Protein AF-A0A918E0P1-F1 (afdb_monomer_lite)

Organism: NCBI:txid1544741

Foldseek 3Di:
DDDDDDDPPPPPPPCPPDPVCPDPLDDPDDFDFDDFPDWDADPVRQWIWTDDPGGDTDIDGRPVLVVLVVVCVVVVAFDDPVRCCVRPVPDDDDGSD

Sequence (97 aa):
MAELWLSRTKRAPCNCGDLVSNQPLGAPLTTPGGAILSPAFSPDGNTVYAAGEHLPLQKYNISPERVAADLCKRIGGALSRDDWHAYISEAPYRRTC

Radius of gyration: 20.74 Å; chains: 1; bounding box: 69×23×51 Å

Secondary structure (DSSP, 8-state):
----------------------S-SS-----SSS---EEEE-TTSSEEEEEETTEEEEEEE--HHHHHHHHHHHHSSPPPHHHHHHH-TTS------

Structure (mmCIF, N/CA/C/O backbone):
data_AF-A0A918E0P1-F1
#
_entry.id   AF-A0A918E0P1-F1
#
loop_
_atom_site.group_PDB
_atom_site.id
_atom_site.type_symbol
_atom_site.label_atom_id
_atom_site.label_alt_id
_atom_site.label_comp_id
_atom_site.label_asym_id
_atom_site.label_entity_id
_atom_site.label_seq_id
_atom_site.pdbx_PDB_ins_code
_atom_site.Cartn_x
_atom_site.Cartn_y
_atom_site.Cartn_z
_atom_site.occupancy
_atom_site.B_iso_or_equiv
_atom_site.auth_seq_id
_atom_site.auth_comp_id
_atom_site.auth_asym_id
_atom_site.auth_atom_id
_atom_site.pdbx_PDB_model_num
ATOM 1 N N . MET A 1 1 ? 51.433 -6.609 34.430 1.00 35.00 1 MET A N 1
ATOM 2 C CA . MET A 1 1 ? 50.800 -5.287 34.608 1.00 35.00 1 MET A CA 1
ATOM 3 C C . MET A 1 1 ? 49.652 -5.187 33.611 1.00 35.00 1 MET A C 1
ATOM 5 O O . MET A 1 1 ? 49.945 -5.228 32.427 1.00 35.00 1 MET A O 1
ATOM 9 N N . ALA A 1 2 ? 48.417 -5.189 34.148 1.00 31.55 2 ALA A N 1
ATOM 10 C CA . ALA A 1 2 ? 47.074 -4.869 33.607 1.00 31.55 2 ALA A CA 1
ATOM 11 C C . ALA A 1 2 ? 46.733 -5.265 32.146 1.00 31.55 2 ALA A C 1
ATOM 13 O O . ALA A 1 2 ? 47.356 -4.766 31.221 1.00 31.55 2 ALA A O 1
ATOM 14 N N . GLU A 1 3 ? 45.847 -6.218 31.822 1.00 33.88 3 GLU A N 1
ATOM 15 C CA . GLU A 1 3 ? 44.402 -6.418 32.110 1.00 33.88 3 GLU A CA 1
ATOM 16 C C . GLU A 1 3 ? 43.402 -5.478 31.388 1.00 33.88 3 GLU A C 1
ATOM 18 O O . GLU A 1 3 ? 43.419 -4.273 31.602 1.00 33.88 3 GLU A O 1
ATOM 23 N N . LEU A 1 4 ? 42.465 -6.129 30.660 1.00 34.34 4 LEU A N 1
ATOM 24 C CA . LEU A 1 4 ? 41.040 -5.794 30.411 1.00 34.34 4 LEU A CA 1
ATOM 25 C C . LEU A 1 4 ? 40.759 -4.591 29.472 1.00 34.34 4 LEU A C 1
ATOM 27 O O . LEU A 1 4 ? 41.237 -3.490 29.683 1.00 34.34 4 LEU A O 1
ATOM 31 N N . TRP A 1 5 ? 40.006 -4.720 28.369 1.00 39.12 5 TRP A N 1
ATOM 32 C CA . TRP A 1 5 ? 38.604 -5.151 28.315 1.00 39.12 5 TRP A CA 1
ATOM 33 C C . TRP A 1 5 ? 38.232 -5.933 27.042 1.00 39.12 5 TRP A C 1
ATOM 35 O O . TRP A 1 5 ? 38.320 -5.445 25.918 1.00 39.12 5 TRP A O 1
ATOM 45 N N . LEU A 1 6 ? 37.684 -7.129 27.261 1.00 41.38 6 LEU A N 1
ATOM 46 C CA . LEU A 1 6 ? 36.751 -7.804 26.364 1.00 41.38 6 LEU A CA 1
ATOM 47 C C . LEU A 1 6 ? 35.444 -6.999 26.294 1.00 41.38 6 LEU A C 1
ATOM 49 O O . LEU A 1 6 ? 34.732 -6.920 27.292 1.00 41.38 6 LEU A O 1
ATOM 53 N N . SER A 1 7 ? 35.057 -6.512 25.116 1.00 36.19 7 SER A N 1
ATOM 54 C CA . SER A 1 7 ? 33.641 -6.276 24.817 1.00 36.19 7 SER A CA 1
ATOM 55 C C . SER A 1 7 ? 33.196 -7.293 23.778 1.00 36.19 7 SER A C 1
ATOM 57 O O . SER A 1 7 ? 33.348 -7.121 22.570 1.00 36.19 7 SER A O 1
ATOM 59 N N . ARG A 1 8 ? 32.674 -8.413 24.285 1.00 46.50 8 ARG A N 1
ATOM 60 C CA . ARG A 1 8 ? 31.817 -9.320 23.526 1.00 46.50 8 ARG A CA 1
ATOM 61 C C . ARG A 1 8 ? 30.577 -8.530 23.107 1.00 46.50 8 ARG A C 1
ATOM 63 O O . ARG A 1 8 ? 29.619 -8.459 23.874 1.00 46.50 8 ARG A O 1
ATOM 70 N N . THR A 1 9 ? 30.535 -8.000 21.891 1.00 47.97 9 THR A N 1
ATOM 71 C CA . THR A 1 9 ? 29.245 -7.703 21.266 1.00 47.97 9 THR A CA 1
ATOM 72 C C . THR A 1 9 ? 28.610 -9.044 20.918 1.00 47.97 9 THR A C 1
ATOM 74 O O . THR A 1 9 ? 28.874 -9.656 19.884 1.00 47.97 9 THR A O 1
ATOM 77 N N . LYS A 1 10 ? 27.820 -9.570 21.864 1.00 44.62 10 LYS A N 1
ATOM 78 C CA . LYS A 1 10 ? 26.906 -10.680 21.607 1.00 44.62 10 LYS A CA 1
ATOM 79 C C . LYS A 1 10 ? 26.119 -10.307 20.353 1.00 44.62 10 LYS A C 1
ATOM 81 O O . LYS A 1 10 ? 25.334 -9.364 20.384 1.00 44.62 10 LYS A O 1
ATOM 86 N N . ARG A 1 11 ? 26.327 -11.048 19.265 1.00 50.88 11 ARG A N 1
ATOM 87 C CA . ARG A 1 11 ? 25.340 -11.162 18.193 1.00 50.88 11 ARG A CA 1
ATOM 88 C C . ARG A 1 11 ? 24.105 -11.759 18.866 1.00 50.88 11 ARG A C 1
ATOM 90 O O . ARG A 1 11 ? 24.013 -12.970 19.035 1.00 50.88 11 ARG A O 1
ATOM 97 N N . ALA A 1 12 ? 23.235 -10.901 19.390 1.00 52.81 12 ALA A N 1
ATOM 98 C CA . ALA A 1 12 ? 21.897 -11.321 19.742 1.00 52.81 12 ALA A CA 1
ATOM 99 C C . ALA A 1 12 ? 21.278 -11.813 18.427 1.00 52.81 12 ALA A C 1
ATOM 101 O O . ALA A 1 12 ? 21.351 -11.080 17.435 1.00 52.81 12 ALA A O 1
ATOM 102 N N . PRO A 1 13 ? 20.753 -13.046 18.352 1.00 52.12 13 PRO A N 1
ATOM 103 C CA . PRO A 1 13 ? 19.913 -13.394 17.223 1.00 52.12 13 PRO A CA 1
ATOM 104 C C . PRO A 1 13 ? 18.777 -12.371 17.210 1.00 52.12 13 PRO A C 1
ATOM 106 O O . PRO A 1 13 ? 18.145 -12.140 18.243 1.00 52.12 13 PRO A O 1
ATOM 109 N N . CYS A 1 14 ? 18.547 -11.716 16.072 1.00 54.53 14 CYS A N 1
ATOM 110 C CA . CYS A 1 14 ? 17.293 -11.010 15.882 1.00 54.53 14 CYS A CA 1
ATOM 111 C C . CYS A 1 14 ? 16.206 -12.072 16.033 1.00 54.53 14 CYS A C 1
ATOM 113 O O . CYS A 1 14 ? 16.028 -12.900 15.142 1.00 54.53 14 CYS A O 1
ATOM 115 N N . ASN A 1 15 ? 15.512 -12.093 17.170 1.00 55.12 15 ASN A N 1
ATOM 116 C CA . ASN A 1 15 ? 14.256 -12.810 17.270 1.00 55.12 15 ASN A CA 1
ATOM 117 C C . ASN A 1 15 ? 13.233 -11.974 16.495 1.00 55.12 15 ASN A C 1
ATOM 119 O O . ASN A 1 15 ? 12.406 -11.288 17.086 1.00 55.12 15 ASN A O 1
ATOM 123 N N . CYS A 1 16 ? 13.334 -11.978 15.163 1.00 58.91 16 CYS A N 1
ATOM 124 C CA . CYS A 1 16 ? 12.262 -11.561 14.263 1.00 58.91 16 CYS A CA 1
ATOM 125 C C . CYS A 1 16 ? 11.178 -12.648 14.291 1.00 58.91 16 CYS A C 1
ATOM 127 O O . CYS A 1 16 ? 10.853 -13.252 13.275 1.00 58.91 16 CYS A O 1
ATOM 129 N N . GLY A 1 17 ? 10.719 -12.979 15.495 1.00 53.62 17 GLY A N 1
ATOM 130 C CA . GLY A 1 17 ? 9.590 -13.854 15.719 1.00 53.62 17 GLY A CA 1
ATOM 131 C C . GLY A 1 17 ? 8.325 -13.019 15.626 1.00 53.62 17 GLY A C 1
ATOM 132 O O . GLY A 1 17 ? 8.244 -11.961 16.246 1.00 53.62 17 GLY A O 1
ATOM 133 N N . ASP A 1 18 ? 7.376 -13.538 14.856 1.00 44.84 18 ASP A N 1
ATOM 134 C CA . ASP A 1 18 ? 5.979 -13.124 14.785 1.00 44.84 18 ASP A CA 1
ATOM 135 C C . ASP A 1 18 ? 5.651 -11.823 14.039 1.00 44.84 18 ASP A C 1
ATOM 137 O O . ASP A 1 18 ? 5.054 -10.885 14.564 1.00 44.84 18 ASP A O 1
ATOM 141 N N . LEU A 1 19 ? 5.857 -11.851 12.718 1.00 49.09 19 LEU A N 1
ATOM 142 C CA . LEU A 1 19 ? 4.794 -11.358 11.835 1.00 49.09 19 LEU A CA 1
ATOM 143 C C . LEU A 1 19 ? 3.650 -12.390 11.878 1.00 49.09 19 LEU A C 1
ATOM 145 O O . LEU A 1 19 ? 3.595 -13.301 11.058 1.00 49.09 19 LEU A O 1
ATOM 149 N N . VAL A 1 20 ? 2.772 -12.280 12.883 1.00 54.44 20 VAL A N 1
ATOM 150 C CA . VAL A 1 20 ? 1.631 -13.199 13.118 1.00 54.44 20 VAL A CA 1
ATOM 151 C C . VAL A 1 20 ? 0.681 -13.254 11.915 1.00 54.44 20 VAL A C 1
ATOM 153 O O . VAL A 1 20 ? 0.025 -14.263 11.669 1.00 54.44 20 VAL A O 1
ATOM 156 N N . SER A 1 21 ? 0.649 -12.191 11.114 1.00 55.78 21 SER A N 1
ATOM 157 C CA . SER A 1 21 ? -0.123 -12.131 9.881 1.00 55.78 21 SER A CA 1
ATOM 158 C C . SER A 1 21 ? 0.775 -12.456 8.688 1.00 55.78 21 SER A C 1
ATOM 160 O O . SER A 1 21 ? 1.264 -11.571 7.991 1.00 55.78 21 SER A O 1
ATOM 162 N N . ASN A 1 22 ? 0.991 -13.746 8.414 1.00 54.22 22 ASN A N 1
ATOM 163 C CA . ASN A 1 22 ? 1.484 -14.179 7.098 1.00 54.22 22 ASN A CA 1
ATOM 164 C C . ASN A 1 22 ? 0.342 -14.193 6.058 1.00 54.22 22 ASN A C 1
ATOM 166 O O . ASN A 1 22 ? 0.389 -14.934 5.074 1.00 54.22 22 ASN A O 1
ATOM 170 N N . GLN A 1 23 ? -0.727 -13.427 6.309 1.00 58.62 23 GLN A N 1
ATOM 171 C CA . GLN A 1 23 ? -1.870 -13.329 5.426 1.00 58.62 23 GLN A CA 1
ATOM 172 C C . GLN A 1 23 ? -1.649 -12.154 4.471 1.00 58.62 23 GLN A C 1
ATOM 174 O O . GLN A 1 23 ? -1.517 -11.011 4.913 1.00 58.62 23 GLN A O 1
ATOM 179 N N . PRO A 1 24 ? -1.582 -12.402 3.153 1.00 61.09 24 PRO A N 1
ATOM 180 C CA . PRO A 1 24 ? -1.409 -11.327 2.194 1.00 61.09 24 PRO A CA 1
ATOM 181 C C . PRO A 1 24 ? -2.618 -10.387 2.254 1.00 61.09 24 PRO A C 1
ATOM 183 O O . PRO A 1 24 ? -3.741 -10.781 1.947 1.00 61.09 24 PRO A O 1
ATOM 186 N N . LEU A 1 25 ? -2.376 -9.124 2.618 1.00 66.56 25 LEU A N 1
ATOM 187 C CA . LEU A 1 25 ? -3.388 -8.059 2.710 1.00 66.56 25 LEU A CA 1
ATOM 188 C C . LEU A 1 25 ? -3.852 -7.536 1.333 1.00 66.56 25 LEU A C 1
ATOM 190 O O . LEU A 1 25 ? -4.427 -6.455 1.219 1.00 66.56 25 LEU A O 1
ATOM 194 N N . GLY A 1 26 ? -3.581 -8.276 0.259 1.00 65.56 26 GLY A N 1
ATOM 195 C CA . GLY A 1 26 ? -3.901 -7.874 -1.102 1.00 65.56 26 GLY A CA 1
ATOM 196 C C . GLY A 1 26 ? -3.464 -8.900 -2.138 1.00 65.56 26 GLY A C 1
ATOM 197 O O . GLY A 1 26 ? -2.857 -9.924 -1.824 1.00 65.56 26 GLY A O 1
ATOM 198 N N . ALA A 1 27 ? -3.784 -8.614 -3.399 1.00 68.25 27 ALA A N 1
ATOM 199 C CA . ALA A 1 27 ? -3.326 -9.434 -4.509 1.00 68.25 27 ALA A CA 1
ATOM 200 C C . ALA A 1 27 ? -1.791 -9.357 -4.641 1.00 68.25 27 ALA A C 1
ATOM 202 O O . ALA A 1 27 ? -1.210 -8.294 -4.395 1.00 68.25 27 ALA A O 1
ATOM 203 N N . PRO A 1 28 ? -1.126 -10.446 -5.064 1.00 67.19 28 PRO A N 1
ATOM 204 C CA . PRO A 1 28 ? 0.293 -10.411 -5.386 1.00 67.19 28 PRO A CA 1
ATOM 205 C C . PRO A 1 28 ? 0.586 -9.312 -6.409 1.00 67.19 28 PRO A C 1
ATOM 207 O O . PRO A 1 28 ? -0.132 -9.168 -7.400 1.00 67.19 28 PRO A O 1
ATOM 210 N N . LEU A 1 29 ? 1.661 -8.553 -6.192 1.00 66.81 29 LEU A N 1
ATOM 211 C CA . LEU A 1 29 ? 2.135 -7.583 -7.174 1.00 66.81 29 LEU A CA 1
ATOM 212 C C . LEU A 1 29 ? 2.650 -8.339 -8.406 1.00 66.81 29 LEU A C 1
ATOM 214 O O . LEU A 1 29 ? 3.753 -8.884 -8.405 1.00 66.81 29 LEU A O 1
ATOM 218 N N . THR A 1 30 ? 1.843 -8.387 -9.464 1.00 65.56 30 THR A N 1
ATOM 219 C CA . THR A 1 30 ? 2.239 -8.968 -10.749 1.00 65.56 30 THR A CA 1
ATOM 220 C C . THR A 1 30 ? 3.184 -8.011 -11.463 1.00 65.56 30 THR A C 1
ATOM 222 O O . THR A 1 30 ? 2.776 -6.908 -11.831 1.00 65.56 30 THR A O 1
ATOM 225 N N . THR A 1 31 ? 4.437 -8.419 -11.674 1.00 66.69 31 THR A N 1
ATOM 226 C CA . THR A 1 31 ? 5.394 -7.627 -12.458 1.00 66.69 31 THR A CA 1
ATOM 227 C C . THR A 1 31 ? 5.497 -8.159 -13.895 1.00 66.69 31 THR A C 1
ATOM 229 O O . THR A 1 31 ? 5.448 -9.374 -14.087 1.00 66.69 31 THR A O 1
ATOM 232 N N . PRO A 1 32 ? 5.634 -7.295 -14.922 1.00 64.19 32 PRO A N 1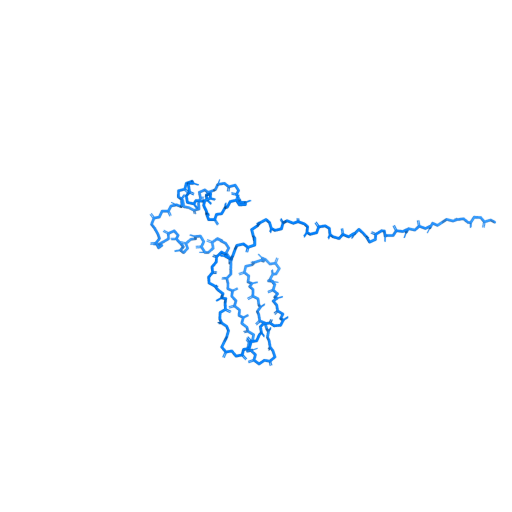
ATOM 233 C CA . PRO A 1 32 ? 5.503 -7.715 -16.325 1.00 64.19 32 PRO A CA 1
ATOM 234 C C . PRO A 1 32 ? 6.634 -8.580 -16.908 1.00 64.19 32 PRO A C 1
ATOM 236 O O . PRO A 1 32 ? 6.592 -8.859 -18.102 1.00 64.19 32 PRO A O 1
ATOM 239 N N . GLY A 1 33 ? 7.665 -8.968 -16.147 1.00 61.72 33 GLY A N 1
ATOM 240 C CA . GLY A 1 33 ? 8.892 -9.489 -16.772 1.00 61.72 33 GLY A CA 1
ATOM 241 C C . GLY A 1 33 ? 9.864 -10.306 -15.922 1.00 61.72 33 GLY A C 1
ATOM 242 O O . GLY A 1 33 ? 10.954 -10.590 -16.405 1.00 61.72 33 GLY A O 1
ATOM 243 N N . GLY A 1 34 ? 9.531 -10.706 -14.689 1.00 68.75 34 GLY A N 1
ATOM 244 C CA . GLY A 1 34 ? 10.425 -11.579 -13.922 1.00 68.75 34 GLY A CA 1
ATOM 245 C C . GLY A 1 34 ? 10.166 -11.616 -12.421 1.00 68.75 34 GLY A C 1
ATOM 246 O O . GLY A 1 34 ? 9.192 -11.063 -11.920 1.00 68.75 34 GLY A O 1
ATOM 247 N N . ALA A 1 35 ? 11.057 -12.285 -11.693 1.00 72.62 35 ALA A N 1
ATOM 248 C CA . ALA A 1 35 ? 11.045 -12.266 -10.237 1.00 72.62 35 ALA A CA 1
ATOM 249 C C . ALA A 1 35 ? 11.576 -10.921 -9.712 1.00 72.62 35 ALA A C 1
ATOM 251 O O . ALA A 1 35 ? 12.573 -10.394 -10.213 1.00 72.62 35 ALA A O 1
ATOM 252 N N . ILE A 1 36 ? 10.937 -10.383 -8.670 1.00 79.19 36 ILE A N 1
ATOM 253 C CA . ILE A 1 36 ? 11.530 -9.306 -7.871 1.00 79.19 36 ILE A CA 1
ATOM 254 C C . ILE A 1 36 ? 12.674 -9.931 -7.074 1.00 79.19 36 ILE A C 1
ATOM 256 O O . ILE A 1 36 ? 12.450 -10.837 -6.276 1.00 79.19 36 ILE A O 1
ATOM 260 N N . LEU A 1 37 ? 13.891 -9.443 -7.292 1.00 82.56 37 LEU A N 1
ATOM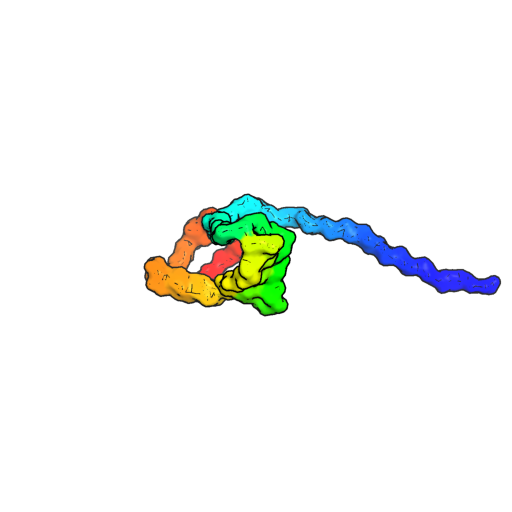 261 C CA . LEU A 1 37 ? 15.079 -9.912 -6.580 1.00 82.56 37 LEU A CA 1
ATOM 262 C C . LEU A 1 37 ? 15.336 -9.089 -5.320 1.00 82.56 37 LEU A C 1
ATOM 264 O O . LEU A 1 37 ? 15.873 -9.602 -4.344 1.00 82.56 37 LEU A O 1
ATOM 268 N N . SER A 1 38 ? 14.954 -7.809 -5.343 1.00 80.31 38 SER A N 1
ATOM 269 C CA . SER A 1 38 ? 15.202 -6.891 -4.237 1.00 80.31 38 SER A CA 1
ATOM 270 C C . SER A 1 38 ? 14.064 -5.880 -4.084 1.00 80.31 38 SER A C 1
ATOM 272 O O . SER A 1 38 ? 13.907 -5.003 -4.941 1.00 80.31 38 SER A O 1
ATOM 274 N N . PRO A 1 39 ? 13.284 -5.960 -2.992 1.00 87.12 39 PRO A N 1
ATOM 275 C CA . PRO A 1 39 ? 12.441 -4.867 -2.532 1.00 87.12 39 PRO A CA 1
ATOM 276 C C . PRO A 1 39 ? 13.223 -3.909 -1.614 1.00 87.12 39 PRO A C 1
ATOM 278 O O . PRO A 1 39 ? 14.079 -4.335 -0.841 1.00 87.12 39 PRO A O 1
ATOM 281 N N . ALA A 1 40 ? 12.910 -2.614 -1.661 1.00 89.94 40 ALA A N 1
ATOM 282 C CA . ALA A 1 40 ? 13.424 -1.610 -0.728 1.00 89.94 40 ALA A CA 1
ATOM 283 C C . ALA A 1 40 ? 12.339 -0.588 -0.373 1.00 89.94 40 ALA A C 1
ATOM 285 O O . ALA A 1 40 ? 11.597 -0.139 -1.244 1.00 89.94 40 ALA A O 1
ATOM 286 N N . PHE A 1 41 ? 12.265 -0.189 0.894 1.00 90.75 41 PHE A N 1
ATOM 287 C CA . PHE A 1 41 ? 11.358 0.863 1.353 1.00 90.75 41 PHE A CA 1
ATOM 288 C C . PHE A 1 41 ? 12.063 2.219 1.328 1.00 90.75 41 PHE A C 1
ATOM 290 O O . PHE A 1 41 ? 13.262 2.312 1.603 1.00 90.75 41 PHE A O 1
ATOM 297 N N . SER A 1 42 ? 11.329 3.285 1.013 1.00 91.69 42 SER A N 1
ATOM 298 C CA . SER A 1 42 ? 11.812 4.642 1.258 1.00 91.69 42 SER A CA 1
ATOM 299 C C . SER A 1 42 ? 11.976 4.896 2.765 1.00 91.69 42 SER A C 1
ATOM 301 O O . SER A 1 42 ? 11.276 4.271 3.564 1.00 91.69 42 SER A O 1
ATOM 303 N N . PRO A 1 43 ? 12.863 5.821 3.184 1.00 90.44 43 PRO A N 1
ATOM 304 C CA . PRO A 1 43 ? 13.081 6.114 4.605 1.00 90.44 43 PRO A CA 1
ATOM 305 C C . PRO A 1 43 ? 11.821 6.560 5.359 1.00 90.44 43 PRO A C 1
ATOM 307 O O . PRO A 1 43 ? 11.715 6.348 6.561 1.00 90.44 43 PRO A O 1
ATOM 310 N N . ASP A 1 44 ? 10.871 7.175 4.654 1.00 89.88 44 ASP A N 1
ATOM 311 C CA 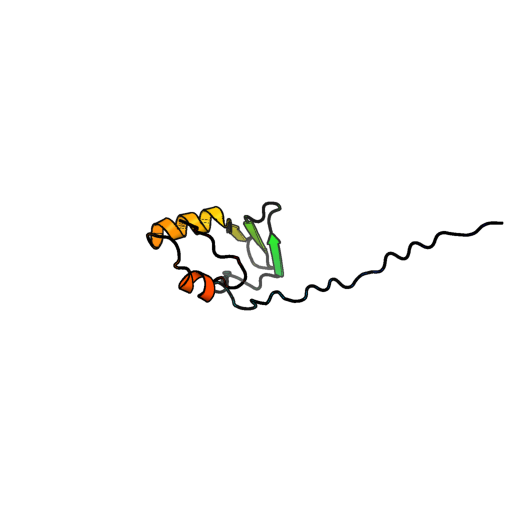. ASP A 1 44 ? 9.573 7.599 5.183 1.00 89.88 44 ASP A CA 1
ATOM 312 C C . ASP A 1 44 ? 8.506 6.487 5.157 1.00 89.88 44 ASP A C 1
ATOM 314 O O . ASP A 1 44 ? 7.377 6.723 5.567 1.00 89.88 44 ASP A O 1
ATOM 318 N N . GLY A 1 45 ? 8.830 5.291 4.652 1.00 88.69 45 GLY A N 1
ATOM 319 C CA . GLY A 1 45 ? 7.923 4.141 4.589 1.00 88.69 45 GLY A CA 1
ATOM 320 C C . GLY A 1 45 ? 6.800 4.250 3.553 1.00 88.69 45 GLY A C 1
ATOM 321 O O . GLY A 1 45 ? 6.015 3.320 3.409 1.00 88.69 45 GLY A O 1
ATOM 322 N N . ASN A 1 46 ? 6.723 5.347 2.797 1.00 92.75 46 ASN A N 1
ATOM 323 C CA . ASN A 1 46 ? 5.600 5.622 1.895 1.00 92.75 46 ASN A CA 1
ATOM 324 C C . ASN A 1 46 ? 5.769 5.044 0.490 1.00 92.75 46 ASN A C 1
ATOM 326 O O . ASN A 1 46 ? 4.860 5.136 -0.337 1.00 92.75 46 ASN A O 1
ATOM 330 N N . THR A 1 47 ? 6.940 4.500 0.174 1.00 90.75 47 THR A N 1
ATOM 331 C CA . THR A 1 47 ? 7.249 3.969 -1.149 1.00 90.75 47 THR A CA 1
ATOM 332 C C . THR A 1 47 ? 7.963 2.632 -1.044 1.00 90.75 47 THR A C 1
ATOM 334 O O . THR A 1 47 ? 8.929 2.501 -0.298 1.00 90.75 47 THR A O 1
ATOM 337 N N . VAL A 1 48 ? 7.545 1.676 -1.871 1.00 90.25 48 VAL A N 1
ATOM 338 C CA . VAL A 1 48 ? 8.296 0.452 -2.153 1.00 90.25 48 VAL A CA 1
ATOM 339 C C . VAL A 1 48 ? 8.906 0.547 -3.540 1.00 90.25 48 VAL A C 1
ATOM 341 O O . VAL A 1 48 ? 8.221 0.819 -4.527 1.00 90.25 48 VAL A O 1
ATOM 344 N N . TYR A 1 49 ? 10.201 0.289 -3.605 1.00 90.38 49 TYR A N 1
ATOM 345 C CA . TYR A 1 49 ? 10.951 0.079 -4.827 1.00 90.38 49 TYR A CA 1
ATOM 346 C C . TYR A 1 49 ? 11.123 -1.419 -5.036 1.00 90.38 49 TYR A C 1
ATOM 348 O O . TYR A 1 49 ? 11.562 -2.117 -4.125 1.00 90.38 49 TYR A O 1
ATOM 356 N N . ALA A 1 50 ? 10.789 -1.912 -6.224 1.00 87.50 50 ALA A N 1
ATOM 357 C CA . ALA A 1 50 ? 11.007 -3.303 -6.596 1.00 87.50 50 ALA A CA 1
ATOM 358 C C . ALA A 1 50 ? 11.878 -3.379 -7.850 1.00 87.50 50 ALA A C 1
ATOM 360 O O . ALA A 1 50 ? 11.575 -2.748 -8.866 1.00 87.50 50 ALA A O 1
ATOM 361 N N . ALA A 1 51 ? 12.952 -4.161 -7.766 1.00 84.69 51 ALA A N 1
ATOM 362 C CA . ALA A 1 51 ? 13.890 -4.382 -8.857 1.00 84.69 51 ALA A CA 1
ATOM 363 C C . ALA A 1 51 ? 14.105 -5.881 -9.112 1.00 84.69 51 ALA A C 1
ATOM 365 O O . ALA A 1 51 ? 14.065 -6.701 -8.189 1.00 84.69 51 ALA A O 1
ATOM 366 N N . GLY A 1 52 ? 14.353 -6.227 -10.373 1.00 83.81 52 GLY A N 1
ATOM 367 C CA . GLY A 1 52 ? 14.683 -7.577 -10.824 1.00 83.81 52 GLY A CA 1
ATOM 368 C C . GLY A 1 52 ? 15.547 -7.530 -12.082 1.00 83.81 52 GLY A C 1
ATOM 369 O O . GLY A 1 52 ? 15.678 -6.479 -12.703 1.00 83.81 52 GLY A O 1
ATOM 370 N N . GLU A 1 53 ? 16.138 -8.663 -12.453 1.00 80.38 53 GLU A N 1
ATOM 371 C CA . GLU A 1 53 ? 17.141 -8.763 -13.529 1.00 80.38 53 GLU A CA 1
ATOM 372 C C . GLU A 1 53 ? 16.641 -8.258 -14.895 1.00 80.38 53 GLU A C 1
ATOM 374 O O . GLU A 1 53 ? 17.386 -7.643 -15.656 1.00 80.38 53 GLU A O 1
ATOM 379 N N . HIS A 1 54 ? 15.355 -8.461 -15.180 1.00 81.25 54 HIS A N 1
ATOM 380 C CA . HIS A 1 54 ? 14.701 -8.033 -16.421 1.00 81.25 54 HIS A CA 1
ATOM 381 C C . HIS A 1 54 ? 13.492 -7.126 -16.165 1.00 81.25 54 HIS A C 1
ATOM 383 O O . HIS A 1 54 ? 12.601 -6.998 -17.003 1.00 81.25 54 HIS A O 1
ATOM 389 N N . LEU A 1 55 ? 13.447 -6.495 -14.989 1.00 79.69 55 LEU A N 1
ATOM 390 C CA . LEU A 1 55 ? 12.355 -5.619 -14.587 1.00 79.69 55 LEU A CA 1
ATOM 391 C C . LEU A 1 55 ? 12.847 -4.175 -14.495 1.00 79.69 55 LEU A C 1
ATOM 393 O O . LEU A 1 55 ? 13.776 -3.900 -13.731 1.00 79.69 55 LEU A O 1
ATOM 397 N N . PRO A 1 56 ? 12.197 -3.224 -15.192 1.00 82.62 56 PRO A N 1
ATOM 398 C CA . PRO A 1 56 ? 12.385 -1.813 -14.895 1.00 82.62 56 PRO A CA 1
ATOM 399 C C . PRO A 1 56 ? 12.090 -1.559 -13.416 1.00 82.62 56 PRO A C 1
ATOM 401 O O . PRO A 1 56 ? 11.151 -2.154 -12.880 1.00 82.62 56 PRO A O 1
ATOM 404 N N . LEU A 1 57 ? 12.841 -0.653 -12.783 1.00 84.88 57 LEU A N 1
ATOM 405 C CA . LEU A 1 57 ? 12.595 -0.243 -11.401 1.00 84.88 57 LEU A CA 1
ATOM 406 C C . LEU A 1 57 ? 11.125 0.157 -11.231 1.00 84.88 57 LEU A C 1
ATOM 408 O O . LEU A 1 57 ? 10.676 1.161 -11.786 1.00 84.88 57 LEU A O 1
ATOM 412 N N . GLN A 1 58 ? 10.382 -0.633 -10.462 1.00 85.75 58 GLN A N 1
ATOM 413 C CA . GLN A 1 58 ? 8.992 -0.346 -10.144 1.00 85.75 58 GLN A CA 1
ATOM 414 C C . GLN A 1 58 ? 8.931 0.470 -8.860 1.00 85.75 58 GLN A C 1
ATOM 416 O O . GLN A 1 58 ? 9.648 0.189 -7.898 1.00 85.75 58 GLN A O 1
ATOM 421 N N . LYS A 1 59 ? 8.047 1.466 -8.845 1.00 89.50 59 LYS A N 1
ATOM 422 C CA . LYS A 1 59 ? 7.797 2.321 -7.688 1.00 89.50 59 LYS A CA 1
ATOM 423 C C . LYS A 1 59 ? 6.325 2.229 -7.310 1.00 89.50 59 LYS A C 1
ATOM 425 O O . LYS A 1 59 ? 5.465 2.631 -8.089 1.00 89.50 59 LYS A O 1
ATOM 430 N N . TYR A 1 60 ? 6.052 1.764 -6.099 1.00 86.56 60 TYR A N 1
ATOM 431 C CA . TYR A 1 60 ? 4.706 1.659 -5.544 1.00 86.56 60 TYR A CA 1
ATOM 432 C C . TYR A 1 60 ? 4.558 2.633 -4.381 1.00 86.56 60 TYR A C 1
ATOM 434 O O . TYR A 1 60 ? 5.360 2.608 -3.451 1.00 86.56 60 TYR A O 1
ATOM 442 N N . ASN A 1 61 ? 3.544 3.497 -4.425 1.00 87.31 61 ASN A N 1
ATOM 443 C CA . ASN A 1 61 ? 3.186 4.332 -3.281 1.00 87.31 61 ASN A CA 1
ATOM 444 C C . ASN A 1 61 ? 2.305 3.510 -2.334 1.00 87.31 61 ASN A C 1
ATOM 446 O O . ASN A 1 61 ? 1.258 3.018 -2.750 1.00 87.31 61 ASN A O 1
ATOM 450 N N . ILE A 1 62 ? 2.747 3.373 -1.089 1.00 88.00 62 ILE A N 1
ATOM 451 C CA . ILE A 1 62 ? 2.081 2.605 -0.035 1.00 88.00 62 ILE A CA 1
ATOM 452 C C . ILE A 1 62 ? 1.751 3.469 1.190 1.00 88.00 62 ILE A C 1
ATOM 454 O O . ILE A 1 62 ? 1.528 2.921 2.263 1.00 88.00 62 ILE A O 1
ATOM 458 N N . SER A 1 63 ? 1.735 4.804 1.052 1.00 90.44 63 SER A N 1
ATOM 459 C CA . SER A 1 63 ? 1.420 5.721 2.160 1.00 90.44 63 SER A CA 1
ATOM 460 C C . SER A 1 63 ? 0.090 5.330 2.817 1.00 90.44 63 SER A C 1
ATOM 462 O O . SER A 1 63 ? -0.958 5.430 2.162 1.00 90.44 63 SER A O 1
ATOM 464 N N . PRO A 1 64 ? 0.102 4.912 4.098 1.00 82.38 64 PRO A N 1
ATOM 465 C CA . PRO A 1 64 ? -1.104 4.4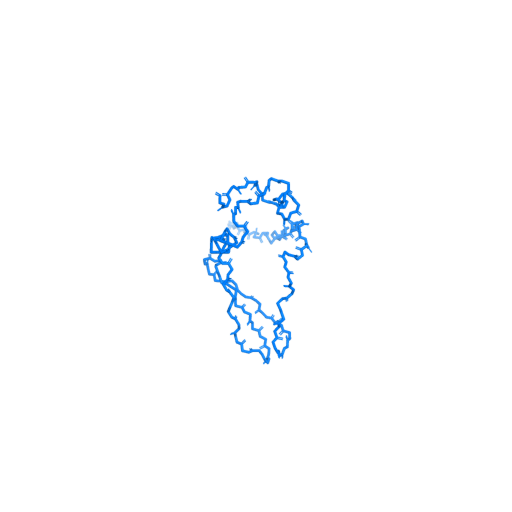86 4.800 1.00 82.38 64 PRO A CA 1
ATOM 466 C C . PRO A 1 64 ? -2.171 5.580 4.841 1.00 82.38 64 PRO A C 1
ATOM 468 O O . PRO A 1 64 ? -3.356 5.301 4.683 1.00 82.38 64 PRO A O 1
ATOM 471 N N . GLU A 1 65 ? -1.757 6.839 4.986 1.00 86.12 65 GLU A N 1
ATOM 472 C CA . GLU A 1 65 ? -2.646 7.999 5.026 1.00 86.12 65 GLU A CA 1
ATOM 473 C C . GLU A 1 65 ? -3.357 8.199 3.689 1.00 86.12 65 GLU A C 1
ATOM 475 O O . GLU A 1 65 ? -4.565 8.439 3.649 1.00 86.12 65 GLU A O 1
ATOM 480 N N . ARG A 1 66 ? -2.619 8.076 2.578 1.00 87.81 66 ARG A N 1
ATOM 481 C CA . ARG A 1 66 ? -3.197 8.209 1.239 1.00 87.81 66 ARG A CA 1
ATOM 482 C C . ARG A 1 66 ? -4.126 7.043 0.921 1.00 87.81 66 ARG A C 1
ATOM 484 O O . ARG A 1 66 ? -5.227 7.282 0.433 1.00 87.81 66 ARG A O 1
ATOM 491 N N . VAL A 1 67 ? -3.709 5.811 1.212 1.00 85.88 67 VAL A N 1
ATOM 492 C CA . VAL A 1 67 ? -4.537 4.620 0.976 1.00 85.88 67 VAL A CA 1
ATOM 493 C C . VAL A 1 67 ? -5.822 4.695 1.799 1.00 85.88 67 VAL A C 1
ATOM 495 O O . VAL A 1 67 ? -6.900 4.482 1.248 1.00 85.88 67 VAL A O 1
ATOM 498 N N . ALA A 1 68 ? -5.741 5.077 3.077 1.00 85.94 68 ALA A N 1
ATOM 499 C CA . ALA A 1 68 ? -6.919 5.279 3.915 1.00 85.94 68 ALA A CA 1
ATOM 500 C C . ALA A 1 68 ? -7.855 6.344 3.325 1.00 85.94 68 ALA A C 1
ATOM 502 O O . ALA A 1 68 ? -9.048 6.090 3.184 1.00 85.94 68 ALA A O 1
ATOM 503 N N . ALA A 1 69 ? -7.329 7.499 2.906 1.00 87.25 69 ALA A N 1
ATOM 504 C CA . ALA A 1 69 ? -8.136 8.561 2.305 1.00 87.25 69 ALA A CA 1
ATOM 505 C C . ALA A 1 69 ? -8.810 8.132 0.986 1.00 87.25 69 ALA A C 1
ATOM 507 O O . ALA A 1 69 ? -9.971 8.471 0.744 1.00 87.25 69 ALA A O 1
ATOM 508 N N . ASP A 1 70 ? -8.106 7.386 0.133 1.00 87.12 70 ASP A N 1
ATOM 509 C CA . ASP A 1 70 ? -8.653 6.877 -1.126 1.00 87.12 70 ASP A CA 1
ATOM 510 C C . ASP A 1 70 ? -9.724 5.810 -0.888 1.00 87.12 70 ASP A C 1
ATOM 512 O O . ASP A 1 70 ? -10.748 5.805 -1.575 1.00 87.12 70 ASP A O 1
ATOM 516 N N . LEU A 1 71 ? -9.534 4.946 0.112 1.00 85.38 71 LEU A N 1
ATOM 517 C CA . LEU A 1 71 ? -10.557 3.997 0.538 1.00 85.38 71 LEU A CA 1
ATOM 518 C C . LEU A 1 71 ? -11.777 4.731 1.098 1.00 85.38 71 LEU A C 1
ATOM 520 O O . LEU A 1 71 ? -12.873 4.482 0.607 1.00 85.38 71 LEU A O 1
ATOM 524 N N . CYS A 1 72 ? -11.613 5.703 2.001 1.00 87.75 72 CYS A N 1
ATOM 525 C CA . CYS A 1 72 ? -12.726 6.496 2.541 1.00 87.75 72 CYS A CA 1
ATOM 526 C C . CYS A 1 72 ? -13.621 7.080 1.434 1.00 87.75 72 CYS A C 1
ATOM 528 O O . CYS A 1 72 ? -14.845 7.050 1.542 1.00 87.75 72 CYS A O 1
ATOM 530 N N . LYS A 1 73 ? -13.025 7.553 0.329 1.00 89.50 73 LYS A N 1
ATOM 531 C CA . LYS A 1 73 ? -13.771 8.065 -0.835 1.00 89.50 73 LYS A CA 1
ATOM 532 C C . LYS A 1 73 ? -14.538 6.985 -1.604 1.00 89.50 73 LYS A C 1
ATOM 534 O O . LYS A 1 73 ? -15.550 7.300 -2.219 1.00 89.50 73 LYS A O 1
ATOM 539 N N . ARG A 1 74 ? -14.047 5.743 -1.618 1.00 88.00 74 ARG A N 1
ATOM 540 C CA . ARG A 1 74 ? -14.624 4.622 -2.382 1.00 88.00 74 ARG A CA 1
ATOM 541 C C . ARG A 1 74 ? -15.721 3.887 -1.622 1.00 88.00 74 ARG A C 1
ATOM 543 O O . ARG A 1 74 ? -16.760 3.603 -2.202 1.00 88.00 74 ARG A O 1
ATOM 550 N N . ILE A 1 75 ? -15.475 3.565 -0.353 1.00 85.75 75 ILE A N 1
ATOM 551 C CA . ILE A 1 75 ? -16.418 2.822 0.501 1.00 85.75 75 ILE A CA 1
ATOM 552 C C . ILE A 1 75 ? -17.393 3.740 1.250 1.00 85.75 75 ILE A C 1
ATOM 554 O O . ILE A 1 75 ? -18.385 3.259 1.786 1.00 85.75 75 ILE A O 1
ATOM 558 N N . GLY A 1 76 ? -17.161 5.059 1.245 1.00 79.19 76 GLY A N 1
ATOM 559 C CA . GLY A 1 76 ? -18.112 6.052 1.755 1.00 79.19 76 GLY A CA 1
ATOM 560 C C . GLY A 1 76 ? -18.190 6.146 3.281 1.00 79.19 76 GLY A C 1
ATOM 561 O O . GLY A 1 76 ? -19.107 6.774 3.804 1.00 79.19 76 GLY A O 1
ATOM 562 N N . GLY A 1 77 ? -17.248 5.544 4.009 1.00 82.12 77 GLY A N 1
ATOM 563 C CA . GLY A 1 77 ? -17.232 5.562 5.466 1.00 82.12 77 GLY A CA 1
ATOM 564 C C . GLY A 1 77 ? -16.066 4.782 6.062 1.00 82.12 77 GLY A C 1
ATOM 565 O O . GLY A 1 77 ? -15.288 4.149 5.348 1.00 82.12 77 GLY A O 1
ATOM 566 N N . ALA A 1 78 ? -15.950 4.858 7.386 1.00 84.56 78 ALA A N 1
ATOM 567 C CA . ALA A 1 78 ? -14.965 4.100 8.144 1.00 84.56 78 ALA A CA 1
ATOM 568 C C . ALA A 1 78 ? -15.278 2.600 8.107 1.00 84.56 78 ALA A C 1
ATOM 570 O O . ALA A 1 78 ? -16.447 2.208 8.107 1.00 84.56 78 ALA A O 1
ATOM 571 N N . LEU A 1 79 ? -14.235 1.769 8.161 1.00 86.62 79 LEU A N 1
ATOM 572 C CA . LEU A 1 79 ? -14.392 0.340 8.431 1.00 86.62 79 LEU A CA 1
ATOM 573 C C . LEU A 1 79 ? -15.100 0.144 9.777 1.00 86.62 79 LEU A C 1
ATOM 575 O O . LEU A 1 79 ? -14.777 0.821 10.760 1.00 86.62 79 LEU A O 1
ATOM 579 N N . SER A 1 80 ? -16.056 -0.786 9.825 1.00 88.75 80 SER A N 1
ATOM 580 C CA . SER A 1 80 ? -16.662 -1.184 11.093 1.00 88.75 80 SER A CA 1
ATOM 581 C C . SER A 1 80 ? -15.605 -1.828 11.998 1.00 88.75 80 SER A C 1
ATOM 583 O O . SER A 1 80 ? -14.542 -2.253 11.542 1.00 88.75 80 SER A O 1
ATOM 585 N N . ARG A 1 81 ? -15.872 -1.905 13.306 1.00 89.75 81 ARG A N 1
ATOM 586 C CA . ARG A 1 81 ? -14.957 -2.580 14.240 1.00 89.75 81 ARG A CA 1
ATOM 587 C C . ARG A 1 81 ? -14.790 -4.062 13.890 1.00 89.75 81 ARG A C 1
ATOM 589 O O . ARG A 1 81 ? -13.686 -4.582 14.021 1.00 89.75 81 ARG A O 1
ATOM 596 N N . ASP A 1 82 ? -15.858 -4.701 13.424 1.00 91.25 82 ASP A N 1
ATOM 597 C CA . ASP A 1 82 ? -15.842 -6.111 13.039 1.00 91.25 82 ASP A CA 1
ATOM 598 C C . ASP A 1 82 ? -15.031 -6.314 11.753 1.00 91.25 82 ASP A C 1
AT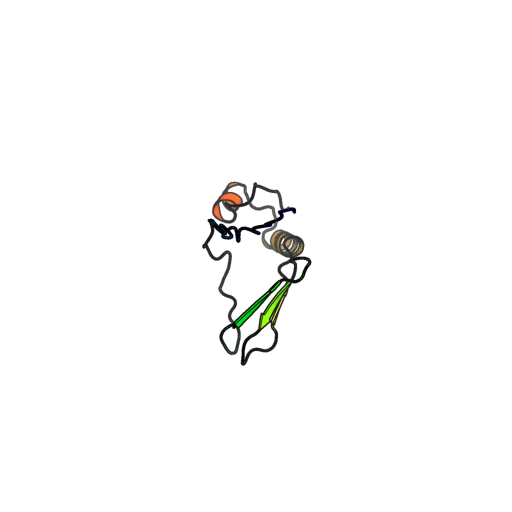OM 600 O O . ASP A 1 82 ? -14.154 -7.175 11.724 1.00 91.25 82 ASP A O 1
ATOM 604 N N . ASP A 1 83 ? -15.214 -5.455 10.742 1.00 88.50 83 ASP A N 1
ATOM 605 C CA . ASP A 1 83 ? -14.397 -5.490 9.519 1.00 88.50 83 ASP A CA 1
ATOM 606 C C . ASP A 1 83 ? -12.923 -5.187 9.818 1.00 88.50 83 ASP A C 1
ATOM 608 O O . ASP A 1 83 ? -12.026 -5.830 9.277 1.00 88.50 83 ASP A O 1
ATOM 612 N N . TRP A 1 84 ? -12.649 -4.232 10.712 1.00 88.50 84 TRP A N 1
ATOM 613 C CA . TRP A 1 84 ? -11.286 -3.931 11.142 1.00 88.50 84 TRP A CA 1
ATOM 614 C C . TRP A 1 84 ? -10.629 -5.146 11.789 1.00 88.50 84 TRP A C 1
ATOM 616 O O . TRP A 1 84 ? -9.511 -5.485 11.433 1.00 88.50 84 TRP A O 1
ATOM 626 N N . HIS A 1 85 ? -11.305 -5.829 12.714 1.00 88.56 85 HIS A N 1
ATOM 627 C CA . HIS A 1 85 ? -10.740 -7.026 13.337 1.00 88.56 85 HIS A CA 1
ATOM 628 C C . HIS A 1 85 ? -10.619 -8.203 12.364 1.00 88.56 85 HIS A C 1
ATOM 630 O O . HIS A 1 85 ? -9.696 -9.001 12.515 1.00 88.56 85 HIS A O 1
ATOM 636 N N . ALA A 1 86 ? -11.504 -8.301 11.369 1.00 88.12 86 ALA A N 1
ATOM 637 C CA . ALA A 1 86 ? -11.444 -9.340 10.346 1.00 88.12 86 ALA A CA 1
ATOM 638 C C . ALA A 1 86 ? -10.254 -9.164 9.386 1.00 88.12 86 ALA A C 1
ATOM 640 O O . ALA A 1 86 ? -9.643 -10.158 9.000 1.00 88.12 86 ALA A O 1
ATOM 641 N N . TYR A 1 87 ? -9.920 -7.923 9.006 1.00 82.25 87 TYR A N 1
ATOM 642 C CA . TYR A 1 87 ? -8.878 -7.641 8.005 1.00 82.25 87 TYR A CA 1
ATOM 643 C C . TYR A 1 87 ? -7.565 -7.080 8.575 1.00 82.25 87 TYR A C 1
ATOM 645 O O . TYR A 1 87 ? -6.539 -7.175 7.911 1.00 82.25 87 TYR A O 1
ATOM 653 N N . ILE A 1 88 ? -7.589 -6.475 9.766 1.00 84.00 88 ILE A N 1
ATOM 654 C CA . ILE A 1 88 ? -6.474 -5.744 10.400 1.00 84.00 88 ILE A CA 1
ATOM 655 C C . ILE A 1 88 ? -6.407 -6.116 11.894 1.00 84.00 88 ILE A C 1
ATOM 657 O O . ILE A 1 88 ? -6.550 -5.287 12.799 1.00 84.00 88 ILE A O 1
ATOM 661 N N . SER A 1 89 ? -6.230 -7.407 12.168 1.00 82.94 89 SER A N 1
ATOM 662 C CA . SER A 1 89 ? -6.243 -7.963 13.530 1.00 82.94 89 SER A CA 1
ATOM 663 C C . SER A 1 89 ? -5.055 -7.516 14.396 1.00 82.94 89 SER A C 1
ATOM 665 O O . SER A 1 89 ? -5.145 -7.485 15.623 1.00 82.94 89 SER A O 1
ATOM 667 N N . GLU A 1 90 ? -3.950 -7.142 13.754 1.00 80.19 90 GLU A N 1
ATOM 668 C CA . GLU A 1 90 ? -2.674 -6.789 14.371 1.00 80.19 90 GLU A CA 1
ATOM 669 C C . GLU A 1 90 ? -2.601 -5.339 14.867 1.00 80.19 90 GLU A C 1
ATOM 671 O O . GLU A 1 90 ? -1.727 -5.006 15.671 1.00 80.19 90 GLU A O 1
ATOM 676 N N . ALA A 1 91 ? -3.507 -4.468 14.409 1.00 83.75 91 ALA A N 1
ATOM 677 C CA . ALA A 1 91 ? -3.514 -3.057 14.774 1.00 83.75 91 ALA A CA 1
ATOM 678 C C . ALA A 1 91 ? -4.701 -2.719 15.690 1.00 83.75 91 ALA A C 1
ATOM 680 O O . ALA A 1 91 ? -5.827 -3.162 15.439 1.00 83.75 91 ALA A O 1
ATOM 681 N N . PRO A 1 92 ? -4.507 -1.866 16.717 1.00 88.12 92 PRO A N 1
ATOM 682 C CA . PRO A 1 92 ? -5.614 -1.331 17.496 1.00 88.12 92 PRO A CA 1
ATOM 683 C C . PRO A 1 92 ? -6.638 -0.648 16.590 1.00 88.12 92 PRO A C 1
ATOM 685 O O . PRO A 1 92 ? -6.267 0.104 15.686 1.00 88.12 92 PRO A O 1
ATOM 688 N N . TYR A 1 93 ? -7.924 -0.871 16.867 1.00 86.06 93 TYR A N 1
ATOM 689 C CA . TYR A 1 93 ? -9.001 -0.232 16.118 1.00 86.06 93 TYR A CA 1
ATOM 690 C C . TYR A 1 93 ? -8.822 1.289 16.088 1.00 86.06 93 TYR A C 1
ATOM 692 O O . TYR A 1 93 ? -8.785 1.945 17.135 1.00 86.06 93 TYR A O 1
ATOM 700 N N . ARG 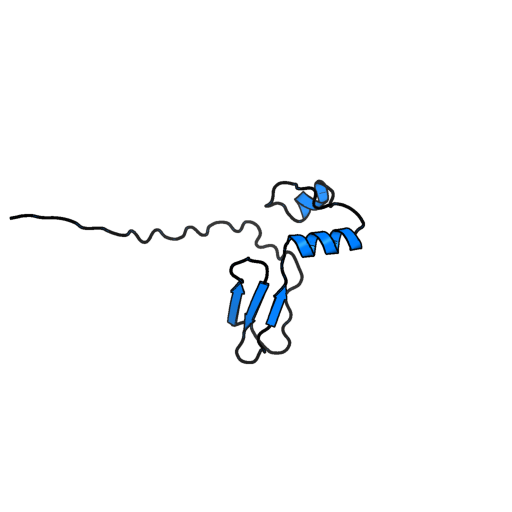A 1 94 ? -8.773 1.852 14.878 1.00 86.19 94 ARG A N 1
ATOM 701 C CA . ARG A 1 94 ? -8.719 3.293 14.642 1.00 86.19 94 ARG A CA 1
ATOM 702 C C . ARG A 1 94 ? -9.757 3.680 13.600 1.00 86.19 94 ARG A C 1
ATOM 704 O O . ARG A 1 94 ? -9.857 3.064 12.547 1.00 86.19 94 ARG A O 1
ATOM 711 N N . ARG A 1 95 ? -10.477 4.771 13.865 1.00 83.06 95 ARG A N 1
ATOM 712 C CA . ARG A 1 95 ? -11.300 5.424 12.845 1.00 83.06 95 ARG A CA 1
ATOM 713 C C . ARG A 1 95 ? -10.404 6.080 11.793 1.00 83.06 95 ARG A C 1
ATOM 715 O O . ARG A 1 95 ? -9.652 7.003 12.109 1.00 83.06 95 ARG A O 1
ATOM 722 N N . THR A 1 96 ? -10.431 5.534 10.581 1.00 78.19 96 THR A N 1
ATOM 723 C CA . THR A 1 96 ? -9.693 6.014 9.398 1.00 78.19 96 THR A CA 1
ATOM 724 C C . THR A 1 96 ? -10.444 7.109 8.648 1.00 78.19 96 THR A C 1
ATOM 726 O O . THR A 1 96 ? -9.811 7.994 8.076 1.00 78.19 96 THR A O 1
ATOM 729 N N . CYS A 1 97 ? -11.774 7.060 8.734 1.00 83.81 97 CYS A N 1
ATOM 730 C CA . CYS A 1 97 ? -12.738 8.114 8.457 1.00 83.81 97 CYS A CA 1
ATOM 731 C C . CYS A 1 97 ? -13.632 8.256 9.722 1.00 83.81 97 CYS A C 1
ATOM 733 O O . CYS A 1 97 ? -14.342 9.268 9.833 1.00 83.81 97 CYS A O 1
#

pLDDT: mean 74.44, std 17.26, range [31.55, 92.75]